Protein AF-A0A438GG18-F1 (afdb_monomer)

Foldseek 3Di:
DVVLVVCLQPQACPVPQLVVSLVVNVVSQVVCVVVVRHDDQLNSLVSSLVRYDPLCVVVSVVCVVCVVPDGSVNNSVVSNVSSVVVVVVVVVVVVVPPPPPPDPDDPPPDDDD

Structure (mmCIF, N/CA/C/O backbone):
data_AF-A0A438GG18-F1
#
_entry.id   AF-A0A438GG18-F1
#
loop_
_atom_site.group_PDB
_atom_site.id
_atom_site.type_symbol
_atom_site.label_atom_id
_atom_site.label_alt_id
_atom_site.label_comp_id
_atom_site.label_asym_id
_atom_site.label_entity_id
_atom_site.label_seq_id
_atom_site.pdbx_PDB_ins_code
_atom_site.Cartn_x
_atom_site.Cartn_y
_atom_site.Cartn_z
_atom_site.occupancy
_atom_site.B_iso_or_equiv
_atom_site.auth_seq_id
_atom_site.auth_comp_id
_atom_site.auth_asym_id
_atom_site.auth_atom_id
_atom_site.pdbx_PDB_model_num
ATOM 1 N N . MET A 1 1 ? -17.942 3.381 10.061 1.00 64.94 1 MET A N 1
ATOM 2 C CA . MET A 1 1 ? -16.739 2.588 10.395 1.00 64.94 1 MET A CA 1
ATOM 3 C C . MET A 1 1 ? -16.477 1.492 9.368 1.00 64.94 1 MET A C 1
ATOM 5 O O . MET A 1 1 ? -15.463 1.574 8.693 1.00 64.94 1 MET A O 1
ATOM 9 N N . MET A 1 2 ? -17.411 0.551 9.143 1.00 85.44 2 MET A N 1
ATOM 10 C CA . MET A 1 2 ? -17.217 -0.573 8.200 1.00 85.44 2 MET A CA 1
ATOM 11 C C . MET A 1 2 ? -16.776 -0.166 6.784 1.00 85.44 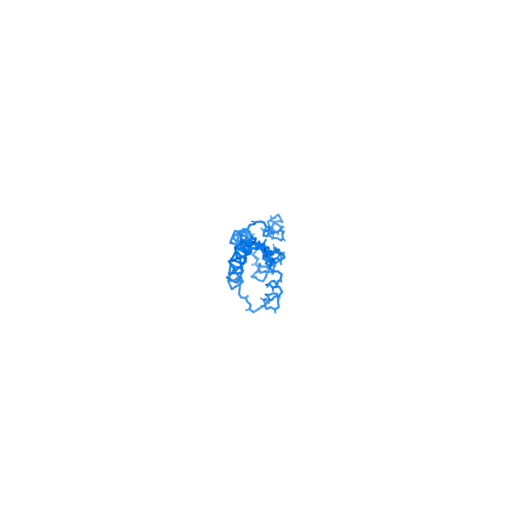2 MET A C 1
ATOM 13 O O . MET A 1 2 ? -15.905 -0.822 6.226 1.00 85.44 2 MET A O 1
ATOM 17 N N . GLN A 1 3 ? -17.311 0.929 6.229 1.00 94.44 3 GLN A N 1
ATOM 18 C CA . GLN A 1 3 ? -16.917 1.389 4.891 1.00 94.44 3 GLN A CA 1
ATOM 19 C C . GLN A 1 3 ? -15.426 1.740 4.806 1.00 94.44 3 GLN A C 1
ATOM 21 O O . GLN A 1 3 ? -14.760 1.330 3.869 1.00 94.44 3 GLN A O 1
ATOM 26 N N . LEU A 1 4 ? -14.879 2.434 5.806 1.00 95.62 4 LEU A N 1
ATOM 27 C CA . LEU A 1 4 ? -13.480 2.860 5.788 1.00 95.62 4 LEU A CA 1
ATOM 28 C C . LEU A 1 4 ? -12.522 1.667 5.926 1.00 95.62 4 LEU A C 1
ATOM 30 O O . LEU A 1 4 ? -11.473 1.622 5.285 1.00 95.62 4 LEU A O 1
ATOM 34 N N . ARG A 1 5 ? -12.906 0.671 6.736 1.00 95.81 5 ARG A N 1
ATOM 35 C CA . ARG A 1 5 ? -12.155 -0.581 6.864 1.00 95.81 5 ARG A CA 1
ATOM 36 C C . ARG A 1 5 ? -12.186 -1.383 5.566 1.00 95.81 5 ARG A C 1
ATOM 38 O O . ARG A 1 5 ? -11.151 -1.911 5.167 1.00 95.81 5 ARG A O 1
ATOM 45 N N . LEU A 1 6 ? -13.345 -1.441 4.911 1.00 96.62 6 LEU A N 1
ATOM 46 C CA . LEU A 1 6 ? -13.493 -2.073 3.606 1.00 96.62 6 LEU A CA 1
ATOM 47 C C . LEU A 1 6 ? -12.621 -1.366 2.565 1.00 96.62 6 LEU A C 1
ATOM 49 O O . LEU A 1 6 ? -11.824 -2.027 1.910 1.00 96.62 6 LEU A O 1
ATOM 53 N N . ASP A 1 7 ? -12.695 -0.035 2.487 1.00 96.88 7 ASP A N 1
ATOM 54 C CA . ASP A 1 7 ? -11.891 0.768 1.565 1.00 96.88 7 ASP A CA 1
ATOM 55 C C . ASP A 1 7 ? -10.397 0.495 1.765 1.00 96.88 7 ASP A C 1
ATOM 57 O O . ASP A 1 7 ? -9.685 0.241 0.792 1.00 96.88 7 ASP A O 1
ATOM 61 N N . PHE A 1 8 ? -9.924 0.464 3.017 1.00 97.50 8 PHE A N 1
ATOM 62 C CA . PHE A 1 8 ? -8.549 0.081 3.341 1.00 97.50 8 PHE A CA 1
ATOM 63 C C . PHE A 1 8 ? -8.205 -1.305 2.782 1.00 97.50 8 PHE A C 1
ATOM 65 O O . PHE A 1 8 ? -7.246 -1.411 2.024 1.00 97.50 8 PHE A O 1
ATOM 72 N N . GLN A 1 9 ? -9.016 -2.328 3.069 1.00 96.75 9 GLN A N 1
ATOM 73 C CA . GLN A 1 9 ? -8.782 -3.725 2.670 1.00 96.75 9 GLN A CA 1
ATOM 74 C C . GLN A 1 9 ? -8.903 -3.983 1.159 1.00 96.75 9 GLN A C 1
ATOM 76 O O . GLN A 1 9 ? -8.286 -4.913 0.633 1.00 96.75 9 GLN A O 1
ATOM 81 N N . THR A 1 10 ? -9.665 -3.170 0.429 1.00 96.88 10 THR A N 1
ATOM 82 C CA . THR A 1 10 ? -9.871 -3.348 -1.017 1.00 96.88 10 THR A CA 1
ATOM 83 C C . THR A 1 10 ? -9.053 -2.392 -1.877 1.00 96.88 10 THR A C 1
ATOM 85 O O . THR A 1 10 ? -9.080 -2.517 -3.101 1.00 96.88 10 THR A O 1
ATOM 88 N N . THR A 1 11 ? -8.326 -1.436 -1.287 1.00 97.75 11 THR A N 1
ATOM 89 C CA . THR A 1 11 ? -7.516 -0.492 -2.070 1.00 97.75 11 THR A CA 1
ATOM 90 C C . THR A 1 11 ? -6.431 -1.242 -2.848 1.00 97.75 11 THR A C 1
ATOM 92 O O . THR A 1 11 ? -5.695 -2.057 -2.297 1.00 97.75 11 THR A O 1
ATOM 95 N N . LYS A 1 12 ? -6.337 -0.945 -4.146 1.00 98.00 12 LYS A N 1
ATOM 96 C CA . LYS A 1 12 ? -5.312 -1.445 -5.071 1.00 98.00 12 LYS A CA 1
ATOM 97 C C . LYS A 1 12 ? -4.520 -0.275 -5.651 1.00 98.00 12 LYS A C 1
ATOM 99 O O . LYS A 1 12 ? -5.080 0.813 -5.800 1.00 98.00 12 LYS A O 1
ATOM 104 N N . LYS A 1 13 ? -3.261 -0.515 -6.040 1.00 97.94 13 LYS A N 1
ATOM 105 C CA . LYS A 1 13 ? -2.445 0.460 -6.785 1.00 97.94 13 LYS A CA 1
ATOM 106 C C . LYS A 1 13 ? -3.103 0.802 -8.122 1.00 97.94 13 LYS A C 1
ATOM 108 O O . LYS A 1 13 ? -3.274 1.972 -8.446 1.00 97.94 13 LYS A O 1
ATOM 113 N N . GLY A 1 14 ? -3.509 -0.217 -8.884 1.00 95.50 14 GLY A N 1
ATOM 114 C CA . GLY A 1 14 ? -4.064 -0.026 -10.226 1.00 95.50 14 GLY A CA 1
ATOM 115 C C . GLY A 1 14 ? -3.103 0.776 -11.108 1.00 95.50 14 GLY A C 1
ATOM 116 O O . GLY A 1 14 ? -1.924 0.446 -11.194 1.00 95.50 14 GLY A O 1
ATOM 117 N N . SER A 1 15 ? -3.604 1.848 -11.719 1.00 95.00 15 SER A N 1
ATOM 118 C CA . SER A 1 15 ? -2.828 2.777 -12.551 1.00 95.00 15 SER A CA 1
ATOM 119 C C . SER A 1 15 ? -2.197 3.945 -11.778 1.00 95.00 15 SER A C 1
ATOM 121 O O . SER A 1 15 ? -1.646 4.848 -12.401 1.00 95.00 15 SER A O 1
ATOM 123 N N . LEU A 1 16 ? -2.319 3.986 -10.447 1.00 97.19 16 LEU A N 1
ATOM 124 C CA . LEU A 1 16 ? -1.720 5.044 -9.631 1.00 97.19 16 LEU A CA 1
ATOM 125 C C . LEU A 1 16 ? -0.193 4.929 -9.630 1.00 97.19 16 LEU A C 1
ATOM 127 O O . LEU A 1 16 ? 0.352 3.822 -9.725 1.00 97.19 16 LEU A O 1
ATOM 131 N N . SER A 1 17 ? 0.493 6.057 -9.432 1.00 97.50 17 SER A N 1
ATOM 132 C CA . SER A 1 17 ? 1.900 6.028 -9.029 1.00 97.50 17 SER A CA 1
ATOM 133 C C . SER A 1 17 ? 2.042 5.350 -7.662 1.00 97.50 17 SER A C 1
ATOM 135 O O . SER A 1 17 ? 1.093 5.293 -6.870 1.00 97.50 17 SER A O 1
ATOM 137 N N . MET A 1 18 ? 3.226 4.822 -7.355 1.00 98.12 18 MET A N 1
ATOM 138 C CA . MET A 1 18 ? 3.498 4.226 -6.050 1.00 98.12 18 MET A CA 1
ATOM 139 C C . MET A 1 18 ? 3.318 5.257 -4.931 1.00 98.12 18 MET A C 1
ATOM 141 O O . MET A 1 18 ? 2.760 4.933 -3.884 1.00 98.12 18 MET A O 1
ATOM 145 N N . MET A 1 19 ? 3.719 6.509 -5.168 1.00 98.00 19 MET A N 1
ATOM 146 C CA . MET A 1 19 ? 3.554 7.593 -4.198 1.00 98.00 19 MET A CA 1
ATOM 147 C C . MET A 1 19 ? 2.076 7.881 -3.901 1.00 98.00 19 MET A C 1
ATOM 149 O O . MET A 1 19 ? 1.690 7.949 -2.733 1.00 98.00 19 MET A O 1
ATOM 153 N N . ASP A 1 20 ? 1.236 7.992 -4.935 1.00 98.44 20 ASP A N 1
ATOM 154 C CA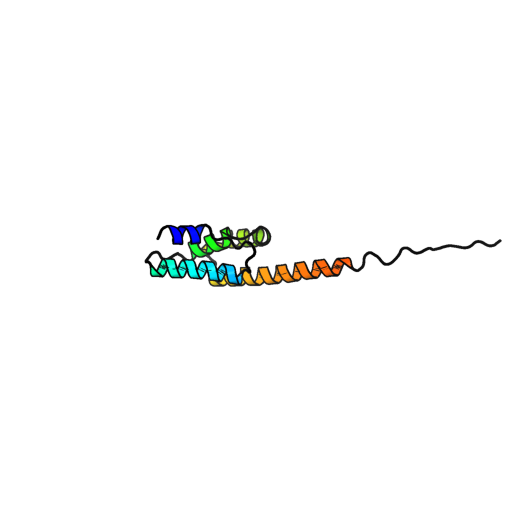 . ASP A 1 20 ? -0.201 8.244 -4.764 1.00 98.44 20 ASP A CA 1
ATOM 155 C C . ASP A 1 20 ? -0.894 7.085 -4.046 1.00 98.44 20 ASP A C 1
ATOM 157 O O . ASP A 1 20 ? -1.769 7.290 -3.202 1.00 98.44 20 ASP A O 1
ATOM 161 N N . TYR A 1 21 ? -0.487 5.852 -4.352 1.00 98.56 21 TYR A N 1
ATOM 162 C CA . TYR A 1 21 ? -1.015 4.664 -3.697 1.00 98.56 21 TYR A CA 1
ATOM 163 C C . TYR A 1 21 ? -0.649 4.612 -2.204 1.00 98.56 21 TYR A C 1
ATOM 165 O O . TYR A 1 21 ? -1.534 4.402 -1.369 1.00 98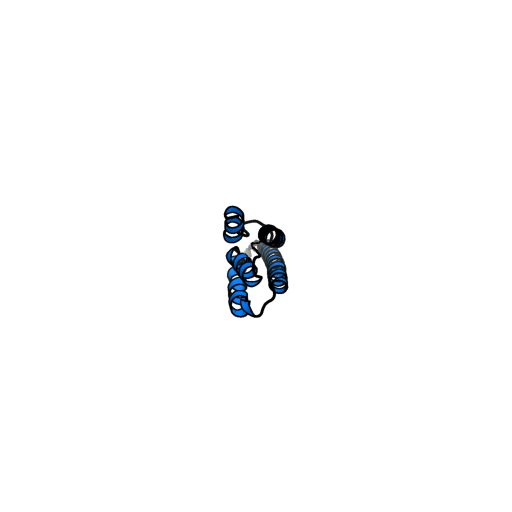.56 21 TYR A O 1
ATOM 173 N N . ILE A 1 22 ? 0.616 4.876 -1.852 1.00 98.38 22 ILE A N 1
ATOM 174 C CA . ILE A 1 22 ? 1.069 4.971 -0.455 1.00 98.38 22 ILE A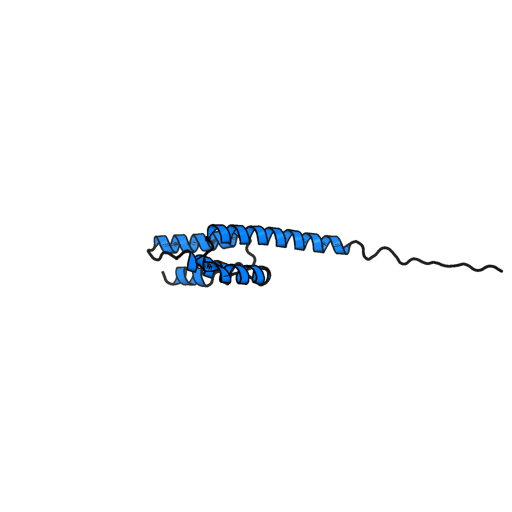 CA 1
ATOM 175 C C . ILE A 1 22 ? 0.309 6.078 0.285 1.00 98.38 22 ILE A C 1
ATOM 177 O O . ILE A 1 22 ? -0.171 5.859 1.399 1.00 98.38 22 ILE A O 1
ATOM 181 N N . LEU A 1 23 ? 0.162 7.258 -0.327 1.00 98.31 23 LEU A N 1
ATOM 182 C CA . LEU A 1 23 ? -0.551 8.377 0.285 1.00 98.31 23 LEU A CA 1
ATOM 183 C C . LEU A 1 23 ? -2.022 8.031 0.539 1.00 98.31 23 LEU A C 1
ATOM 185 O O . LEU A 1 23 ? -2.528 8.279 1.632 1.00 98.31 23 LEU A O 1
ATOM 189 N N . LYS A 1 24 ? -2.690 7.397 -0.432 1.00 98.25 24 LYS A N 1
ATOM 190 C CA . LYS A 1 24 ? -4.080 6.948 -0.295 1.00 98.25 24 LYS A CA 1
ATOM 191 C C . LYS A 1 24 ? -4.255 5.974 0.870 1.00 98.25 24 LYS A C 1
ATOM 193 O O . LYS A 1 24 ? -5.171 6.150 1.672 1.00 98.25 24 LYS A O 1
ATOM 198 N N . LEU A 1 25 ? -3.380 4.973 0.993 1.00 97.94 25 LEU A N 1
ATOM 199 C CA . LEU A 1 25 ? -3.414 4.045 2.127 1.00 97.94 25 LEU A CA 1
ATOM 200 C C . LEU A 1 25 ? -3.159 4.759 3.452 1.00 97.94 25 LEU A C 1
ATOM 202 O O . LEU A 1 25 ? -3.897 4.530 4.410 1.00 97.94 25 LEU A O 1
ATOM 206 N N . LYS A 1 26 ? -2.186 5.676 3.497 1.00 97.75 26 LYS A N 1
ATOM 207 C CA . LYS A 1 26 ? -1.916 6.476 4.693 1.00 97.75 26 LYS A CA 1
ATOM 208 C C . LYS A 1 26 ? -3.151 7.267 5.127 1.00 97.75 26 LYS A C 1
ATOM 210 O O . LYS A 1 26 ? -3.494 7.233 6.302 1.00 97.75 26 LYS A O 1
ATOM 215 N N . THR A 1 27 ? -3.847 7.927 4.203 1.00 98.25 27 THR A N 1
ATOM 216 C CA . THR A 1 27 ? -5.081 8.662 4.516 1.00 98.25 27 THR A CA 1
ATOM 217 C C . THR A 1 27 ? -6.154 7.749 5.109 1.00 98.25 27 THR A C 1
ATOM 219 O O . THR A 1 27 ? -6.809 8.128 6.076 1.00 98.25 27 THR A O 1
ATOM 222 N N . LEU A 1 28 ? -6.322 6.532 4.582 1.00 98.19 28 LEU A N 1
ATOM 223 C CA . LEU A 1 28 ? -7.269 5.558 5.136 1.00 98.19 28 LEU A CA 1
ATOM 224 C C . LEU A 1 28 ? -6.866 5.114 6.551 1.00 98.19 28 LEU A C 1
ATOM 226 O O . LEU A 1 28 ? -7.720 5.064 7.433 1.00 98.19 28 LEU A O 1
ATOM 230 N N . VAL A 1 29 ? -5.576 4.853 6.785 1.00 98.00 29 VAL A N 1
ATOM 231 C CA . VAL A 1 29 ? -5.028 4.498 8.106 1.00 98.00 29 VAL A CA 1
ATOM 232 C C . VAL A 1 29 ? -5.201 5.635 9.116 1.00 98.00 29 VAL A C 1
ATOM 234 O O . VAL A 1 29 ? -5.653 5.389 10.233 1.00 98.00 29 VAL A O 1
ATOM 237 N N . ASP A 1 30 ? -4.892 6.874 8.730 1.00 98.06 30 ASP A N 1
ATOM 238 C CA . ASP A 1 30 ? -5.046 8.053 9.586 1.00 98.06 30 ASP A CA 1
ATOM 239 C C . ASP A 1 30 ? -6.526 8.275 9.950 1.00 98.06 30 ASP A C 1
ATOM 241 O O . ASP A 1 30 ? -6.856 8.519 11.111 1.00 98.06 30 ASP A O 1
ATOM 245 N N . ASN A 1 31 ? -7.435 8.121 8.979 1.00 97.69 31 ASN A N 1
ATOM 246 C CA . ASN A 1 31 ? -8.875 8.232 9.209 1.00 97.69 31 ASN A CA 1
ATOM 247 C C . ASN A 1 31 ? -9.396 7.122 10.136 1.00 97.69 31 ASN A C 1
ATOM 249 O O . ASN A 1 31 ? -10.238 7.394 10.988 1.00 97.69 31 ASN A O 1
ATOM 253 N N . LEU A 1 32 ? -8.895 5.887 9.991 1.00 97.75 32 LEU A N 1
ATOM 254 C CA . LEU A 1 32 ? -9.231 4.755 10.861 1.00 97.75 32 LEU A CA 1
ATOM 255 C C . LEU A 1 32 ? -8.742 5.009 12.296 1.00 97.75 32 LEU A C 1
ATOM 257 O O . LEU A 1 32 ? -9.486 4.812 13.256 1.00 97.75 32 LEU A O 1
ATOM 261 N N . ALA A 1 33 ? -7.529 5.539 12.456 1.00 97.75 33 ALA A N 1
ATOM 262 C CA . ALA A 1 33 ? -7.009 5.933 13.761 1.00 97.75 33 ALA A CA 1
ATOM 263 C C . ALA A 1 33 ? -7.843 7.057 14.405 1.00 97.75 33 ALA A C 1
ATOM 265 O O . ALA A 1 33 ? -8.142 6.987 15.597 1.00 97.75 33 ALA A O 1
ATOM 266 N N . ALA A 1 34 ? -8.277 8.052 13.624 1.00 97.25 34 ALA A N 1
ATOM 267 C CA . ALA A 1 34 ? -9.084 9.176 14.108 1.00 97.25 34 ALA A CA 1
ATOM 268 C C . ALA A 1 34 ? -10.455 8.756 14.673 1.00 97.25 34 ALA A C 1
ATOM 270 O O . ALA A 1 34 ? -11.005 9.447 15.529 1.00 97.25 34 ALA A O 1
ATOM 271 N N . ILE A 1 35 ? -10.994 7.618 14.227 1.00 95.94 35 ILE A N 1
ATOM 272 C CA . ILE A 1 35 ? -12.257 7.051 14.721 1.00 95.94 35 ILE A CA 1
ATOM 273 C C . ILE A 1 35 ? -12.071 5.970 15.799 1.00 95.94 35 ILE A C 1
ATOM 275 O O . ILE A 1 35 ? -13.043 5.323 16.184 1.00 95.94 35 ILE A O 1
ATOM 279 N N . GLY A 1 36 ? -10.842 5.769 16.288 1.00 96.31 36 GLY A N 1
ATOM 280 C CA . GLY A 1 36 ? -10.533 4.795 17.338 1.00 96.31 36 GLY A CA 1
ATOM 281 C C . GLY A 1 36 ? -10.262 3.368 16.848 1.00 96.31 36 GLY A C 1
ATOM 282 O O . GLY A 1 36 ? -10.215 2.455 17.666 1.00 96.31 36 GLY A O 1
ATOM 283 N N . GLU A 1 37 ? -10.045 3.163 15.547 1.00 96.31 37 GLU A N 1
ATOM 284 C CA . GLU A 1 37 ? -9.708 1.864 14.945 1.00 96.31 37 GLU A CA 1
ATOM 285 C C . GLU A 1 37 ? -8.297 1.875 14.317 1.00 96.31 37 GLU A C 1
ATOM 287 O O . GLU A 1 37 ? -8.157 1.702 13.106 1.00 96.31 37 GLU A O 1
ATOM 292 N N . PRO A 1 38 ? -7.214 2.096 15.086 1.00 96.50 38 PRO A N 1
ATOM 293 C CA . PRO A 1 38 ? -5.870 2.194 14.520 1.00 96.50 38 PRO A CA 1
ATOM 294 C C . PRO A 1 38 ? -5.447 0.907 13.793 1.00 96.50 38 PRO A C 1
ATOM 296 O O . PRO A 1 38 ? -5.769 -0.209 14.203 1.00 96.50 38 PRO A O 1
ATOM 299 N N . VAL A 1 39 ? -4.679 1.071 12.716 1.00 97.12 39 VAL A N 1
ATOM 300 C CA . VAL A 1 39 ? -4.117 -0.034 11.927 1.00 97.12 39 VAL A CA 1
ATOM 301 C C . VAL A 1 39 ? -2.678 -0.286 12.362 1.00 97.12 39 VAL A C 1
ATOM 303 O O . VAL A 1 39 ? -1.902 0.655 12.528 1.00 97.12 39 VAL A O 1
ATOM 306 N N . THR A 1 40 ? -2.308 -1.553 12.544 1.00 95.94 40 THR A N 1
ATOM 307 C CA . THR A 1 40 ? -0.927 -1.906 12.889 1.00 95.94 40 THR A CA 1
ATOM 308 C C . THR A 1 40 ? 0.002 -1.701 11.691 1.00 95.94 40 THR A C 1
ATOM 310 O O . THR A 1 40 ? -0.415 -1.817 10.539 1.00 95.94 40 THR A O 1
ATOM 313 N N . ASN A 1 41 ? 1.290 -1.444 11.938 1.00 94.88 41 ASN A N 1
ATOM 314 C CA . ASN A 1 41 ? 2.269 -1.346 10.849 1.00 94.88 41 ASN A CA 1
ATOM 315 C C . ASN A 1 41 ? 2.309 -2.625 10.003 1.00 94.88 41 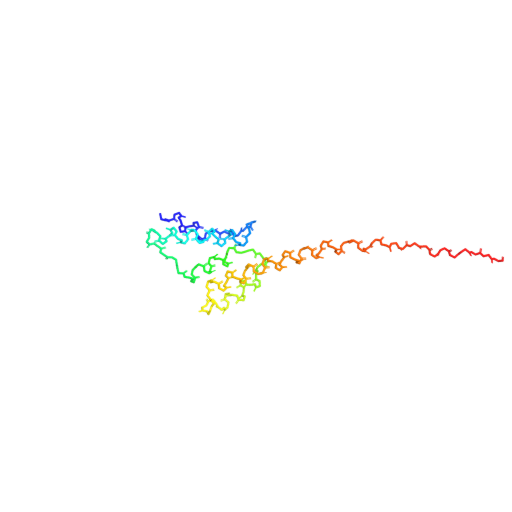ASN A C 1
ATOM 317 O O . ASN A 1 41 ? 2.433 -2.535 8.786 1.00 94.88 41 ASN A O 1
ATOM 321 N N . ARG A 1 42 ? 2.150 -3.795 10.632 1.00 94.12 42 ARG A N 1
ATOM 322 C CA . ARG A 1 42 ? 2.077 -5.083 9.938 1.00 94.12 42 ARG A CA 1
ATOM 323 C C . ARG A 1 42 ? 0.890 -5.134 8.979 1.00 94.12 42 ARG A C 1
ATOM 325 O O . ARG A 1 42 ? 1.085 -5.409 7.802 1.00 94.12 42 ARG A O 1
ATOM 332 N N . ASP A 1 43 ? -0.314 -4.815 9.451 1.00 95.25 43 ASP A N 1
ATOM 333 C CA . ASP A 1 43 ? -1.516 -4.818 8.606 1.00 95.25 43 ASP A CA 1
ATOM 334 C C . ASP A 1 43 ? -1.414 -3.791 7.474 1.00 95.25 43 ASP A C 1
ATOM 336 O O . ASP A 1 43 ? -1.863 -4.046 6.358 1.00 95.25 43 ASP A O 1
ATOM 340 N N . HIS A 1 44 ? -0.794 -2.638 7.739 1.00 96.62 44 HIS A N 1
ATOM 341 C CA . HIS A 1 44 ? -0.525 -1.633 6.716 1.00 96.62 44 HIS A CA 1
ATOM 342 C C . HIS A 1 44 ? 0.437 -2.165 5.646 1.00 96.62 44 HIS A C 1
ATOM 344 O O . HIS A 1 44 ? 0.137 -2.049 4.460 1.00 96.62 44 HIS A O 1
ATOM 350 N N . ILE A 1 45 ? 1.547 -2.799 6.038 1.00 96.25 45 ILE A N 1
ATOM 351 C CA . ILE A 1 45 ? 2.493 -3.420 5.098 1.00 96.25 45 ILE A CA 1
ATOM 352 C C . ILE A 1 45 ? 1.795 -4.510 4.279 1.00 96.25 45 ILE A C 1
ATOM 354 O O . ILE A 1 45 ? 1.887 -4.503 3.053 1.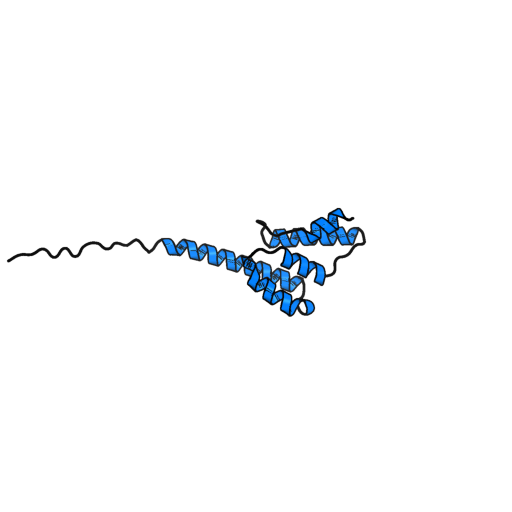00 96.25 45 ILE A O 1
ATOM 358 N N . LEU A 1 46 ? 1.056 -5.410 4.930 1.00 95.50 46 LEU A N 1
ATOM 359 C CA . LEU A 1 46 ? 0.329 -6.487 4.257 1.00 95.50 46 LEU A CA 1
ATOM 360 C C . LEU A 1 46 ? -0.670 -5.942 3.235 1.00 95.50 46 LEU A C 1
ATOM 362 O O . LEU A 1 46 ? -0.713 -6.418 2.099 1.00 95.50 46 LEU A O 1
ATOM 366 N N . GLN A 1 47 ? -1.432 -4.911 3.606 1.00 97.31 47 GLN A N 1
ATOM 367 C CA . GLN A 1 47 ? -2.385 -4.290 2.695 1.00 97.31 47 GLN A CA 1
ATOM 368 C C . GLN A 1 47 ? -1.691 -3.580 1.531 1.00 97.31 47 GLN A C 1
ATOM 370 O O . GLN A 1 47 ? -2.125 -3.703 0.384 1.00 97.31 47 GLN A O 1
ATOM 375 N N . LEU A 1 48 ? -0.594 -2.873 1.810 1.00 97.69 48 LEU A N 1
ATOM 376 C CA . LEU A 1 48 ? 0.216 -2.207 0.800 1.00 97.69 48 LEU A CA 1
ATOM 377 C C . LEU A 1 48 ? 0.699 -3.210 -0.251 1.00 97.69 48 LEU A C 1
ATOM 379 O O . LEU A 1 48 ? 0.419 -3.013 -1.435 1.00 97.69 48 LEU A O 1
ATOM 383 N N . LEU A 1 49 ? 1.340 -4.301 0.182 1.00 96.94 49 LEU A N 1
ATOM 384 C CA . LEU A 1 49 ? 1.862 -5.354 -0.694 1.00 96.94 49 LEU A CA 1
ATOM 385 C C . LEU A 1 49 ? 0.744 -6.104 -1.435 1.00 96.94 49 LEU A C 1
ATOM 387 O O . LEU A 1 49 ? 0.860 -6.350 -2.635 1.00 96.94 49 LEU A O 1
ATOM 391 N N . GLY A 1 50 ? -0.367 -6.409 -0.760 1.00 96.75 50 GLY A N 1
ATOM 392 C CA . GLY A 1 50 ? -1.511 -7.121 -1.341 1.00 96.75 50 GLY A CA 1
ATOM 393 C C . GLY A 1 50 ? -2.287 -6.330 -2.401 1.00 96.75 50 GLY A C 1
ATOM 394 O O . GLY A 1 50 ? -3.110 -6.897 -3.131 1.00 96.75 50 GLY A O 1
ATOM 395 N N . GLY A 1 51 ? -2.061 -5.018 -2.503 1.00 97.06 51 GLY A N 1
ATOM 396 C CA . GLY A 1 51 ? -2.648 -4.176 -3.543 1.00 97.06 51 GLY A CA 1
ATOM 397 C C . GLY A 1 51 ? -1.757 -3.915 -4.758 1.00 97.06 51 GLY A C 1
ATOM 398 O O . GLY A 1 51 ? -2.176 -3.159 -5.640 1.00 97.06 51 GLY A O 1
ATOM 399 N N . LEU A 1 52 ? -0.566 -4.519 -4.823 1.00 97.62 52 LEU A N 1
ATOM 400 C CA . LEU A 1 52 ? 0.366 -4.366 -5.942 1.00 97.62 52 LEU A CA 1
ATOM 401 C C . LEU A 1 52 ? 0.043 -5.305 -7.117 1.00 97.62 52 LEU A C 1
ATOM 403 O O . LEU A 1 52 ? -0.576 -6.353 -6.952 1.00 97.62 52 LEU A O 1
ATOM 407 N N . GLY A 1 53 ? 0.449 -4.890 -8.322 1.00 95.62 53 GLY A N 1
ATOM 408 C CA . GLY A 1 53 ? 0.316 -5.666 -9.559 1.00 95.62 53 GLY A CA 1
ATOM 409 C C . GLY A 1 53 ? 1.523 -6.567 -9.847 1.00 95.62 53 GLY A C 1
ATOM 410 O O . GLY A 1 53 ? 2.492 -6.591 -9.089 1.00 95.62 53 GLY A O 1
ATOM 411 N N . ALA A 1 54 ? 1.477 -7.272 -10.983 1.00 95.06 54 ALA A N 1
ATOM 412 C CA . ALA A 1 54 ? 2.448 -8.312 -11.339 1.00 95.06 54 ALA A CA 1
ATOM 413 C C . ALA A 1 54 ? 3.911 -7.830 -11.401 1.00 95.06 54 ALA A C 1
ATOM 415 O O . ALA A 1 54 ? 4.811 -8.581 -11.023 1.00 95.06 54 ALA A O 1
ATOM 416 N N . ASP A 1 55 ? 4.145 -6.570 -11.779 1.00 94.44 55 ASP A N 1
ATOM 417 C CA . ASP A 1 55 ? 5.486 -5.963 -11.871 1.00 94.44 55 ASP A CA 1
ATOM 418 C C . ASP A 1 55 ? 6.221 -5.880 -10.520 1.00 94.44 55 ASP A C 1
ATOM 420 O O . ASP A 1 55 ? 7.428 -5.633 -10.459 1.00 94.44 55 ASP A O 1
ATOM 424 N N . TYR A 1 56 ? 5.497 -6.106 -9.420 1.00 96.69 56 TYR A N 1
ATOM 425 C CA . TYR A 1 56 ? 6.014 -6.080 -8.056 1.00 96.69 56 TYR A CA 1
ATOM 426 C C . TYR A 1 56 ? 6.077 -7.471 -7.410 1.00 96.69 56 TYR A C 1
ATOM 428 O O . TYR A 1 56 ? 6.504 -7.568 -6.263 1.00 96.69 56 TYR A O 1
ATOM 436 N N . ASN A 1 57 ? 5.699 -8.554 -8.103 1.00 95.31 57 ASN A N 1
ATOM 437 C CA . ASN A 1 57 ? 5.603 -9.900 -7.514 1.00 95.31 57 ASN A CA 1
ATOM 438 C C . ASN A 1 57 ? 6.899 -10.359 -6.821 1.00 95.31 57 ASN A C 1
ATOM 440 O O . ASN A 1 57 ? 6.850 -10.943 -5.739 1.00 95.31 57 ASN A O 1
ATOM 444 N N . SER A 1 58 ? 8.063 -10.074 -7.414 1.00 93.56 58 SER A N 1
ATOM 445 C CA . SER A 1 58 ? 9.367 -10.415 -6.827 1.00 93.56 58 SER A CA 1
ATOM 446 C C . SER A 1 58 ? 9.653 -9.633 -5.540 1.00 93.56 58 SER A C 1
ATOM 448 O O . SER A 1 58 ? 10.179 -10.192 -4.577 1.00 93.56 58 SER A O 1
ATOM 450 N N . MET A 1 59 ? 9.265 -8.356 -5.497 1.00 94.44 59 MET A N 1
ATOM 451 C CA . MET A 1 59 ? 9.378 -7.508 -4.310 1.00 94.44 59 MET A CA 1
ATOM 452 C C . MET A 1 59 ? 8.408 -7.936 -3.220 1.00 94.44 59 MET A C 1
ATOM 454 O O . MET A 1 59 ? 8.822 -8.047 -2.070 1.00 94.44 59 MET A O 1
ATOM 458 N N . VAL A 1 60 ? 7.158 -8.245 -3.575 1.00 95.88 60 VAL A N 1
ATOM 459 C CA . VAL A 1 60 ? 6.166 -8.784 -2.637 1.00 95.88 60 VAL A CA 1
ATOM 460 C C . VAL A 1 60 ? 6.697 -10.064 -1.995 1.00 95.88 60 VAL A C 1
ATOM 462 O O . VAL A 1 60 ? 6.762 -10.132 -0.775 1.00 95.88 60 VAL A O 1
ATOM 465 N N . ALA A 1 61 ? 7.177 -11.030 -2.786 1.00 94.69 61 ALA A N 1
ATOM 466 C CA . ALA A 1 61 ? 7.736 -12.272 -2.253 1.00 94.69 61 ALA A CA 1
ATOM 467 C C . ALA A 1 61 ? 8.903 -12.017 -1.280 1.00 94.69 61 ALA A C 1
ATOM 469 O O . ALA A 1 61 ? 8.906 -12.540 -0.168 1.00 94.69 61 ALA A O 1
ATOM 470 N N . SER A 1 62 ? 9.864 -11.173 -1.667 1.00 94.31 62 SER A N 1
ATOM 471 C CA . SER A 1 62 ? 11.019 -10.830 -0.827 1.00 94.31 62 SER A CA 1
ATOM 472 C C . SER A 1 62 ? 10.611 -10.146 0.484 1.00 94.31 62 SER A C 1
ATOM 474 O O . SER A 1 62 ? 11.069 -10.528 1.561 1.00 94.31 62 SER A O 1
ATOM 476 N N . LEU A 1 63 ? 9.705 -9.168 0.419 1.00 93.62 63 LEU A N 1
ATOM 477 C CA . LEU A 1 63 ? 9.276 -8.394 1.583 1.00 93.62 63 LEU A CA 1
ATOM 478 C C . LEU A 1 63 ? 8.381 -9.203 2.525 1.00 93.62 63 LEU A C 1
ATOM 480 O O . LEU A 1 63 ? 8.540 -9.081 3.735 1.00 93.62 63 LEU A O 1
ATOM 484 N N . THR A 1 64 ? 7.514 -10.076 2.005 1.00 90.81 64 THR A N 1
ATOM 485 C CA . THR A 1 64 ? 6.688 -10.968 2.833 1.00 90.81 64 THR A CA 1
ATOM 486 C C . THR A 1 64 ? 7.540 -11.966 3.621 1.00 90.81 64 THR A C 1
ATOM 488 O O . THR A 1 64 ? 7.232 -12.241 4.775 1.00 90.81 64 THR A O 1
ATOM 491 N N . THR A 1 65 ? 8.663 -12.462 3.077 1.00 90.50 65 THR A N 1
ATOM 492 C CA . THR A 1 65 ? 9.562 -13.351 3.853 1.00 90.50 65 THR A CA 1
ATOM 493 C C . THR A 1 65 ? 10.251 -12.671 5.037 1.00 90.50 65 THR A C 1
ATOM 495 O O . THR A 1 65 ? 10.763 -13.354 5.918 1.00 90.50 65 THR A O 1
ATOM 498 N N . ARG A 1 66 ? 10.279 -11.335 5.058 1.00 88.00 66 ARG A N 1
ATOM 499 C CA . ARG A 1 66 ? 10.991 -10.519 6.050 1.00 88.00 66 ARG A CA 1
ATOM 500 C C . ARG A 1 66 ? 10.061 -9.527 6.747 1.00 88.00 66 ARG A C 1
ATOM 502 O O . ARG A 1 66 ? 10.530 -8.542 7.308 1.00 88.00 66 ARG A O 1
ATOM 509 N N . GLU A 1 67 ? 8.748 -9.742 6.683 1.00 76.50 67 GLU A N 1
ATOM 510 C CA . GLU A 1 67 ? 7.756 -8.737 7.087 1.00 76.50 67 GLU A CA 1
ATOM 511 C C . GLU A 1 67 ? 7.879 -8.314 8.556 1.00 76.50 67 GLU A C 1
ATOM 513 O O . GLU A 1 67 ? 7.680 -7.144 8.872 1.00 76.50 67 GLU A O 1
ATOM 518 N N . ASP A 1 68 ? 8.283 -9.236 9.434 1.00 79.06 68 ASP A N 1
ATOM 519 C CA . ASP A 1 68 ? 8.473 -8.969 10.863 1.00 79.06 68 ASP A CA 1
ATOM 520 C C . ASP A 1 68 ? 9.787 -8.207 11.164 1.00 79.06 68 ASP A C 1
ATOM 522 O O . ASP A 1 68 ? 9.956 -7.667 12.257 1.00 79.06 68 ASP A O 1
ATOM 526 N N . GLU A 1 69 ? 10.714 -8.121 10.202 1.00 86.19 69 GLU A N 1
ATOM 527 C CA . GLU A 1 69 ? 12.024 -7.464 10.350 1.00 86.19 69 GLU A CA 1
ATOM 528 C C . GLU A 1 69 ? 12.091 -6.077 9.691 1.00 86.19 69 GLU A C 1
ATOM 530 O O . GLU A 1 69 ? 12.984 -5.279 9.990 1.00 86.19 69 GLU A O 1
ATOM 535 N N . VAL A 1 70 ? 11.184 -5.784 8.753 1.00 90.31 70 VAL A N 1
ATOM 536 C CA . VAL A 1 70 ? 11.266 -4.597 7.894 1.00 90.31 70 VAL A CA 1
ATOM 537 C C . VAL A 1 70 ? 10.296 -3.515 8.363 1.00 90.31 70 VAL A C 1
ATOM 539 O O . VAL A 1 70 ? 9.107 -3.741 8.568 1.00 90.31 70 VAL A O 1
ATOM 542 N N . SER A 1 71 ? 10.798 -2.285 8.492 1.00 95.00 71 SER A N 1
ATOM 543 C CA . SER A 1 71 ? 9.963 -1.139 8.858 1.00 95.00 71 SER A CA 1
ATOM 544 C C . SER A 1 71 ? 9.067 -0.685 7.699 1.00 95.00 71 SER A C 1
ATOM 546 O O . SER A 1 71 ? 9.473 -0.726 6.536 1.00 95.00 71 SER A O 1
ATOM 548 N N . LEU A 1 72 ? 7.886 -0.141 8.013 1.00 95.06 72 LEU A N 1
ATOM 549 C CA . LEU A 1 72 ? 6.977 0.451 7.020 1.00 95.06 72 LEU A CA 1
ATOM 550 C C . LEU A 1 72 ? 7.684 1.508 6.148 1.00 95.06 72 LEU A C 1
ATOM 552 O O . LEU A 1 72 ? 7.499 1.546 4.934 1.00 95.06 72 LEU A O 1
ATOM 556 N N . HIS A 1 73 ? 8.547 2.328 6.755 1.00 96.12 73 HIS A N 1
ATOM 557 C CA . HIS A 1 73 ? 9.343 3.319 6.031 1.00 96.12 73 HIS A CA 1
ATOM 558 C C . HIS A 1 73 ? 10.293 2.668 5.014 1.00 96.12 73 HIS A C 1
ATOM 560 O O . HIS A 1 73 ? 10.366 3.107 3.870 1.00 96.12 73 HIS A O 1
ATOM 566 N N . SER A 1 74 ? 10.983 1.593 5.404 1.00 96.00 74 SER A N 1
ATOM 567 C CA . SER A 1 74 ? 11.855 0.836 4.501 1.00 96.00 74 SER A CA 1
ATOM 568 C C . SER A 1 74 ? 11.071 0.229 3.337 1.00 96.00 74 SER A C 1
ATOM 570 O O . SER A 1 74 ? 11.533 0.311 2.201 1.00 96.00 74 SER A O 1
ATOM 572 N N . VAL A 1 75 ? 9.874 -0.316 3.594 1.00 96.75 75 VAL A N 1
ATOM 573 C CA . VAL A 1 75 ? 8.984 -0.831 2.539 1.00 96.75 75 VAL A CA 1
ATOM 574 C C . VAL A 1 75 ? 8.623 0.274 1.544 1.00 96.75 75 VAL A C 1
ATOM 576 O O . VAL A 1 75 ? 8.766 0.068 0.341 1.00 96.75 75 VAL A O 1
ATOM 579 N N . HIS A 1 76 ? 8.226 1.462 2.017 1.00 97.38 76 HIS A N 1
ATOM 580 C CA . HIS A 1 76 ? 7.917 2.596 1.137 1.00 97.38 76 HIS A CA 1
ATOM 581 C C . HIS A 1 76 ? 9.105 2.958 0.239 1.00 97.38 76 HIS A C 1
ATOM 583 O O . HIS A 1 76 ? 8.943 3.082 -0.974 1.00 97.38 76 HIS A O 1
ATOM 589 N N . THR A 1 77 ? 10.302 3.080 0.818 1.00 97.31 77 THR A N 1
ATOM 590 C CA . THR A 1 77 ? 11.521 3.421 0.073 1.00 97.31 77 THR A CA 1
ATOM 591 C C . THR A 1 77 ? 11.852 2.370 -0.985 1.00 97.31 77 THR A C 1
ATOM 593 O O . THR A 1 77 ? 12.121 2.725 -2.128 1.00 97.31 77 THR A O 1
ATOM 596 N N . ILE A 1 78 ? 11.789 1.079 -0.641 1.00 96.62 78 ILE A N 1
ATOM 597 C CA . ILE A 1 78 ? 12.056 -0.020 -1.584 1.00 96.62 78 ILE A CA 1
ATOM 598 C C . ILE A 1 78 ? 11.081 0.029 -2.765 1.00 96.62 78 ILE A C 1
ATOM 600 O O . ILE A 1 78 ? 11.500 -0.066 -3.918 1.00 96.62 78 ILE A O 1
ATOM 604 N N . LEU A 1 79 ? 9.790 0.214 -2.491 1.00 97.44 79 LEU A N 1
ATOM 605 C CA . LEU A 1 79 ? 8.752 0.239 -3.518 1.00 97.44 79 LEU A CA 1
ATOM 606 C C . LEU A 1 79 ? 8.854 1.457 -4.447 1.00 97.44 79 LEU A C 1
ATOM 608 O O . LEU A 1 79 ? 8.647 1.316 -5.654 1.00 97.44 79 LEU A O 1
ATOM 612 N N . LEU A 1 80 ? 9.193 2.633 -3.908 1.00 97.69 80 LEU A N 1
ATOM 613 C CA . LEU A 1 80 ? 9.424 3.848 -4.696 1.00 97.69 80 LEU A CA 1
ATOM 614 C C . LEU A 1 80 ? 10.647 3.701 -5.609 1.00 97.69 80 LEU A C 1
ATOM 616 O O . LEU A 1 80 ? 10.565 4.007 -6.797 1.00 97.69 80 LEU A O 1
ATOM 620 N N . THR A 1 81 ? 11.757 3.176 -5.082 1.00 96.69 81 THR A N 1
ATOM 621 C CA . THR A 1 81 ? 12.959 2.904 -5.882 1.00 96.69 81 THR A CA 1
ATOM 622 C C . THR A 1 81 ? 12.673 1.882 -6.982 1.00 96.69 81 THR A C 1
ATOM 624 O O . THR A 1 81 ? 13.106 2.063 -8.116 1.00 96.69 81 THR A O 1
ATOM 627 N N . HIS A 1 82 ? 11.898 0.832 -6.688 1.00 96.12 82 HIS A N 1
ATOM 628 C CA . HIS A 1 82 ? 11.520 -0.163 -7.695 1.00 96.12 82 HIS A CA 1
ATOM 629 C C . HIS A 1 82 ? 10.689 0.445 -8.832 1.00 96.12 82 HIS A C 1
ATOM 631 O O . HIS A 1 82 ? 10.947 0.146 -9.993 1.00 96.12 82 HIS A O 1
ATOM 637 N N . GLU A 1 83 ? 9.741 1.343 -8.534 1.00 96.31 83 GLU A N 1
ATOM 638 C CA . GLU A 1 83 ? 8.975 2.049 -9.575 1.00 96.31 83 GLU A CA 1
ATOM 639 C C . GLU A 1 83 ? 9.877 2.903 -10.484 1.00 96.31 83 GLU A C 1
ATOM 641 O O . GLU A 1 83 ? 9.689 2.911 -11.700 1.00 96.31 83 GLU A O 1
ATOM 646 N N . GLN A 1 84 ? 10.902 3.554 -9.924 1.00 94.25 84 GLN A N 1
ATOM 647 C CA . GLN A 1 84 ? 11.907 4.278 -10.714 1.00 94.25 84 GLN A CA 1
ATOM 648 C C . GLN A 1 84 ? 12.744 3.337 -11.592 1.00 94.25 84 GLN A C 1
ATOM 650 O O . GLN A 1 84 ? 13.041 3.657 -12.739 1.00 94.25 84 GLN A O 1
ATOM 655 N N . CYS A 1 85 ? 13.123 2.159 -11.091 1.00 93.00 85 CYS A N 1
ATOM 656 C CA . CYS A 1 85 ? 13.838 1.173 -11.901 1.00 93.00 85 CYS A CA 1
ATOM 657 C C . CYS A 1 85 ? 12.976 0.644 -13.056 1.00 93.00 85 CYS A C 1
ATOM 659 O O . CYS A 1 85 ? 13.476 0.511 -14.173 1.00 93.00 85 CYS A O 1
ATOM 661 N N . LEU A 1 86 ? 11.691 0.373 -12.807 1.00 91.56 86 LEU A N 1
ATOM 662 C CA . LEU A 1 86 ? 10.749 -0.070 -13.838 1.00 91.56 86 LEU A CA 1
ATOM 663 C C . LEU A 1 86 ? 10.567 0.984 -14.936 1.00 91.56 86 LEU A C 1
ATOM 665 O O . LEU A 1 86 ? 10.565 0.634 -16.116 1.00 91.56 86 LEU A O 1
ATOM 669 N N . SER A 1 87 ? 10.460 2.267 -14.575 1.00 90.19 87 SER A N 1
ATOM 670 C CA . SER A 1 87 ? 10.312 3.334 -15.571 1.00 90.19 87 SER A CA 1
ATOM 671 C C . SER A 1 87 ? 11.539 3.442 -16.480 1.00 90.19 87 SER A C 1
ATOM 673 O O . SER A 1 87 ? 11.385 3.514 -17.697 1.00 90.19 87 SER A O 1
ATOM 675 N N . LEU A 1 88 ? 12.749 3.348 -15.917 1.00 88.38 88 LEU A N 1
ATOM 676 C CA . LEU A 1 88 ? 13.997 3.351 -16.687 1.00 88.38 88 LEU A CA 1
ATOM 677 C C . LEU A 1 88 ? 14.124 2.133 -17.614 1.00 88.38 88 LEU A C 1
ATOM 679 O O . LEU A 1 88 ? 14.587 2.272 -18.745 1.00 88.38 88 LEU A O 1
ATOM 683 N N . GLN A 1 89 ? 13.706 0.946 -17.162 1.00 82.50 89 GLN A N 1
ATOM 684 C CA . GLN A 1 89 ? 13.700 -0.261 -17.997 1.00 82.50 89 GLN A CA 1
ATOM 685 C C . GLN A 1 89 ? 12.734 -0.136 -19.175 1.00 82.50 89 GLN A C 1
ATOM 687 O O . GLN A 1 89 ? 13.077 -0.526 -20.290 1.00 82.50 89 GLN A O 1
ATOM 692 N N . ASN A 1 90 ? 11.552 0.439 -18.943 1.00 76.00 90 ASN A N 1
ATOM 693 C CA . ASN A 1 90 ? 10.578 0.657 -20.003 1.00 76.00 90 ASN A CA 1
ATOM 694 C C . ASN A 1 90 ? 11.091 1.669 -21.043 1.00 76.00 90 ASN A C 1
ATOM 696 O O . ASN A 1 90 ? 10.943 1.437 -22.238 1.00 76.00 90 ASN A O 1
ATOM 700 N N . SER A 1 91 ? 11.779 2.732 -20.612 1.00 71.31 91 SER A N 1
ATOM 701 C CA . SER A 1 91 ? 12.421 3.687 -21.528 1.00 71.31 91 SER A CA 1
ATOM 702 C C . SER A 1 91 ? 13.565 3.067 -22.342 1.00 71.31 91 SER A C 1
ATOM 704 O O . SER A 1 91 ? 13.700 3.354 -23.527 1.00 71.31 91 SER A O 1
ATOM 706 N N . ALA A 1 92 ? 14.368 2.177 -21.750 1.00 60.59 92 ALA A N 1
ATOM 707 C CA . ALA A 1 92 ? 15.462 1.503 -22.460 1.00 60.59 92 ALA A CA 1
ATOM 708 C C . ALA A 1 92 ? 14.976 0.485 -23.514 1.00 60.59 92 ALA A C 1
ATOM 710 O O . ALA A 1 92 ? 15.681 0.215 -24.489 1.00 60.59 92 ALA A O 1
ATOM 711 N N . ALA A 1 93 ? 13.781 -0.086 -23.335 1.00 57.28 93 ALA A N 1
ATOM 712 C CA . ALA A 1 93 ? 13.178 -1.000 -24.303 1.00 57.28 93 ALA A CA 1
ATOM 713 C C . ALA A 1 93 ? 12.683 -0.280 -25.574 1.00 57.28 93 ALA A C 1
ATOM 715 O O . ALA A 1 93 ? 12.691 -0.876 -26.653 1.00 57.28 93 ALA A O 1
ATOM 716 N N . GLU A 1 94 ? 12.300 0.997 -25.473 1.00 53.88 94 GLU A N 1
ATOM 717 C CA . GLU A 1 94 ? 11.828 1.803 -26.609 1.00 53.88 94 GLU A CA 1
ATOM 718 C C . GLU A 1 94 ? 12.979 2.245 -27.535 1.00 53.88 94 GLU A C 1
ATOM 720 O O . GLU A 1 94 ? 12.821 2.239 -28.758 1.00 53.88 94 GLU A O 1
ATOM 725 N N . ASP A 1 95 ? 14.173 2.507 -26.989 1.00 50.91 95 ASP A N 1
ATOM 726 C CA . ASP A 1 95 ? 15.360 2.891 -27.776 1.00 50.91 95 ASP A CA 1
ATOM 727 C C . ASP A 1 95 ? 15.921 1.742 -28.642 1.00 50.91 95 ASP A C 1
ATOM 729 O O . ASP A 1 95 ? 16.570 1.969 -29.669 1.00 50.91 95 ASP A O 1
ATOM 733 N N . HIS A 1 96 ? 15.636 0.485 -28.288 1.00 48.34 96 HIS A N 1
ATOM 734 C CA . HIS A 1 96 ? 16.185 -0.687 -28.978 1.00 48.34 96 HIS A CA 1
ATOM 735 C C . HIS A 1 96 ? 15.486 -1.055 -30.303 1.00 48.34 96 HIS A C 1
ATOM 737 O O . HIS A 1 96 ? 15.957 -1.954 -31.004 1.00 48.34 96 HIS A O 1
ATOM 743 N N . ILE A 1 97 ? 14.415 -0.356 -30.702 1.00 54.12 97 ILE A N 1
ATOM 744 C CA . ILE A 1 97 ? 13.694 -0.629 -31.963 1.00 54.12 97 ILE A CA 1
ATOM 745 C C . ILE A 1 97 ? 14.339 0.077 -33.180 1.00 54.12 97 ILE A C 1
ATOM 747 O O . ILE A 1 97 ? 14.078 -0.291 -34.325 1.00 54.12 97 ILE A O 1
ATOM 751 N N . ILE A 1 98 ? 15.252 1.037 -32.982 1.00 55.72 98 ILE A N 1
ATOM 752 C CA . ILE A 1 98 ? 15.723 1.912 -34.078 1.00 55.72 98 ILE A CA 1
ATOM 753 C C . ILE A 1 98 ? 16.833 1.281 -34.955 1.00 55.72 98 ILE A C 1
ATOM 755 O O . ILE A 1 98 ? 17.033 1.704 -36.093 1.00 55.72 98 ILE A O 1
ATOM 759 N N . PHE A 1 99 ? 17.515 0.215 -34.515 1.00 57.53 99 PHE A N 1
ATOM 760 C CA . PHE A 1 99 ? 18.711 -0.297 -35.218 1.00 57.53 99 PHE A CA 1
ATOM 761 C C . PHE A 1 99 ? 18.509 -1.511 -36.149 1.00 57.53 99 PHE A C 1
ATOM 763 O O . PHE A 1 99 ? 19.460 -1.919 -36.813 1.00 57.53 99 PHE A O 1
ATOM 770 N N . ALA A 1 100 ? 17.306 -2.082 -36.272 1.00 50.91 100 ALA A N 1
ATOM 771 C CA . ALA A 1 100 ? 17.109 -3.325 -37.038 1.00 50.91 100 ALA A CA 1
ATOM 772 C C . ALA A 1 100 ? 16.951 -3.159 -38.569 1.00 50.91 100 ALA A C 1
ATOM 774 O O . ALA A 1 100 ? 16.878 -4.166 -39.268 1.00 50.91 100 ALA A O 1
ATOM 775 N N . ASN A 1 101 ? 16.923 -1.932 -39.114 1.00 59.75 101 ASN A N 1
ATOM 776 C CA . ASN A 1 101 ? 16.588 -1.695 -40.532 1.00 59.75 101 ASN A CA 1
ATOM 777 C C . ASN A 1 101 ? 17.700 -1.102 -41.425 1.00 59.75 101 ASN A C 1
ATOM 779 O O . ASN A 1 101 ? 17.412 -0.677 -42.545 1.00 59.75 101 ASN A O 1
ATOM 783 N N . LEU A 1 102 ? 18.978 -1.144 -41.032 1.00 54.31 102 LEU A N 1
ATOM 784 C CA . LEU A 1 102 ? 20.082 -0.832 -41.959 1.00 54.31 102 LEU A CA 1
ATOM 785 C C . LEU A 1 102 ? 20.439 -2.040 -42.847 1.00 54.31 102 LEU A C 1
ATOM 787 O O . LEU A 1 102 ? 21.445 -2.717 -42.674 1.00 54.31 102 LEU A O 1
ATOM 791 N N . THR A 1 103 ? 19.555 -2.266 -43.823 1.00 47.56 103 THR A N 1
ATOM 792 C CA . THR A 1 103 ? 19.864 -2.590 -45.226 1.00 47.56 103 THR A CA 1
ATOM 793 C C . THR A 1 103 ? 20.881 -3.698 -45.509 1.00 47.56 103 THR A C 1
ATOM 795 O O . THR A 1 103 ? 22.072 -3.461 -45.717 1.00 47.56 103 THR A O 1
ATOM 798 N N . GLY A 1 104 ? 20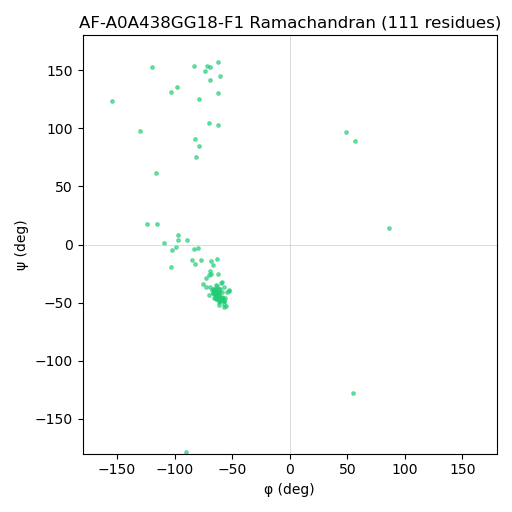.344 -4.894 -45.757 1.00 53.97 104 GLY A N 1
ATOM 799 C CA . GLY A 1 104 ? 20.846 -5.719 -46.847 1.00 53.97 104 GLY A CA 1
ATOM 800 C C . GLY A 1 104 ? 20.639 -4.984 -48.175 1.00 53.97 104 GLY A C 1
ATOM 801 O O . GLY A 1 104 ? 19.529 -4.932 -48.692 1.00 53.97 104 GLY A O 1
ATOM 802 N N . THR A 1 105 ? 21.705 -4.410 -48.727 1.00 43.97 105 THR A N 1
ATOM 803 C CA . THR A 1 105 ? 21.739 -3.908 -50.107 1.00 43.97 105 THR A CA 1
ATOM 804 C C . THR A 1 105 ? 22.971 -4.454 -50.823 1.00 43.97 105 THR A C 1
ATOM 806 O O . THR A 1 105 ? 24.072 -3.934 -50.700 1.00 43.97 105 THR A O 1
ATOM 809 N N . SER A 1 106 ? 22.725 -5.526 -51.578 1.00 43.59 106 SER A N 1
ATOM 810 C CA . SER A 1 106 ? 23.230 -5.772 -52.934 1.00 43.59 106 SER A CA 1
ATOM 811 C C . SER A 1 106 ? 24.745 -5.760 -53.184 1.00 43.59 106 SER A C 1
ATOM 813 O O . SER A 1 106 ? 25.289 -4.794 -53.713 1.00 43.59 106 SER A O 1
ATO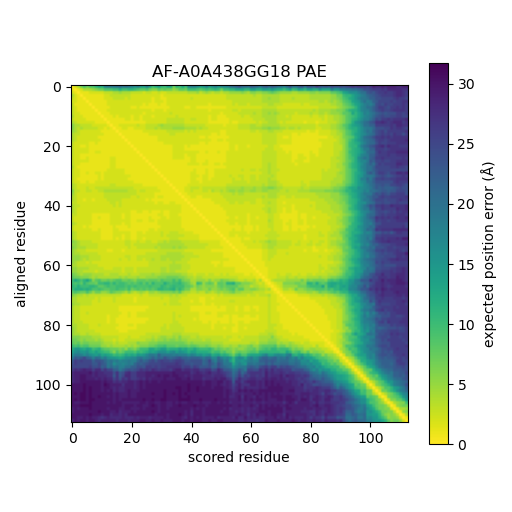M 815 N N . TYR A 1 107 ? 25.394 -6.920 -53.028 1.00 36.53 107 TYR A N 1
ATOM 816 C CA . TYR A 1 107 ? 26.553 -7.260 -53.863 1.00 36.53 107 TYR A CA 1
ATOM 817 C C . TYR A 1 107 ? 26.053 -7.750 -55.228 1.00 36.53 107 TYR A C 1
ATOM 819 O O . TYR A 1 107 ? 25.887 -8.945 -55.465 1.00 36.53 107 TYR A O 1
ATOM 827 N N . HIS A 1 108 ? 25.782 -6.812 -56.135 1.00 48.03 108 HIS A N 1
ATOM 828 C CA . HIS A 1 108 ? 25.643 -7.114 -57.556 1.00 48.03 108 HIS A CA 1
ATOM 829 C C . HIS A 1 108 ? 27.052 -7.171 -58.168 1.00 48.03 108 HIS A C 1
ATOM 831 O O . HIS A 1 108 ? 27.595 -6.149 -58.583 1.00 48.03 108 HIS A O 1
ATOM 837 N N . LEU A 1 109 ? 27.677 -8.356 -58.183 1.00 40.69 109 LEU A N 1
ATOM 838 C CA . LEU A 1 109 ? 28.872 -8.590 -58.998 1.00 40.69 109 LEU A CA 1
ATOM 839 C C . LEU A 1 109 ? 28.452 -8.609 -60.470 1.00 40.69 109 LEU A C 1
ATOM 841 O O . LEU A 1 109 ? 27.859 -9.574 -60.953 1.00 40.69 109 LEU A O 1
ATOM 845 N N . ASN A 1 110 ? 28.757 -7.520 -61.172 1.00 35.69 110 ASN A N 1
ATOM 846 C CA . ASN A 1 110 ? 28.596 -7.439 -62.611 1.00 35.69 110 ASN A CA 1
ATOM 847 C C . ASN A 1 110 ? 29.765 -8.159 -63.306 1.00 35.69 110 ASN A C 1
ATOM 849 O O . ASN A 1 110 ? 30.937 -7.881 -63.059 1.00 35.69 110 ASN A O 1
ATOM 853 N N . ASN A 1 111 ? 29.405 -9.098 -64.171 1.00 36.19 111 ASN A N 1
ATOM 854 C CA . ASN A 1 111 ? 30.263 -9.896 -65.037 1.00 36.19 111 ASN A CA 1
ATOM 855 C C . ASN A 1 111 ? 30.887 -9.034 -66.151 1.00 36.19 111 ASN A C 1
ATOM 857 O O . ASN A 1 111 ? 30.164 -8.263 -66.784 1.00 36.19 111 ASN A O 1
ATOM 861 N N . LYS A 1 112 ? 32.158 -9.261 -66.514 1.00 41.19 112 LYS A N 1
ATOM 862 C CA . LYS A 1 112 ? 32.522 -9.212 -67.938 1.00 41.19 112 LYS A CA 1
ATOM 863 C C . LYS A 1 112 ? 33.753 -10.053 -68.284 1.00 41.19 112 LYS A C 1
ATOM 865 O O . LYS A 1 112 ? 34.824 -9.888 -67.710 1.00 41.19 112 LYS A O 1
ATOM 870 N N . ARG A 1 113 ? 33.492 -10.947 -69.238 1.00 46.53 113 ARG A N 1
ATOM 871 C CA . ARG A 1 113 ? 34.411 -11.649 -70.137 1.00 46.53 113 ARG A CA 1
ATOM 872 C C . ARG A 1 113 ? 35.324 -10.702 -70.905 1.00 46.53 113 ARG A C 1
ATOM 874 O O . ARG A 1 113 ? 34.870 -9.563 -71.168 1.00 46.53 113 ARG A O 1
#

InterPro domains:
  IPR061502 Copia/RE1/RE2-like, N-terminal domain [PF14223] (8-90)

Secondary structure (DSSP, 8-state):
-HHHHHHHHH---TTS-HHHHHHHHHHHHHHHHHTT-PPPHHHHHHHHHHT--GGGHHHHHHHHTTTTTS-HHHHHHHHHHHHHHHHHHHHHHHHTTTTTTS-----------

Organism: Vitis vinifera (NCBI:txid29760)

Sequence (113 aa):
MMQLRLDFQTTKKGSLSMMDYILKLKTLVDNLAAIGEPVTNRDHILQLLGGLGADYNSMVASLTTREDEVSLHSVHTILLTHEQCLSLQNSAAEDHIIFANLTGTSYHLNNKR

pLDDT: mean 85.53, std 19.04, range [35.69, 98.56]

Radius of gyration: 24.05 Å; Cα contacts (8 Å, |Δi|>4): 64; chains: 1; bounding box: 52×22×88 Å

Solvent-accessible surface area (backbone atoms only — not comparable to full-atom values): 6932 Å² total; per-residue (Å²): 111,70,66,58,56,47,49,53,75,68,50,58,36,80,92,50,55,65,66,57,37,54,50,53,52,48,53,44,42,53,54,32,37,74,74,75,52,67,68,52,65,66,59,50,47,53,43,56,54,72,18,56,59,78,96,40,49,70,58,42,56,58,46,64,76,40,52,94,78,56,52,64,68,56,53,52,52,53,52,49,53,48,53,54,52,50,53,54,52,57,56,57,59,64,65,67,68,76,74,83,74,84,66,95,75,78,90,77,82,79,85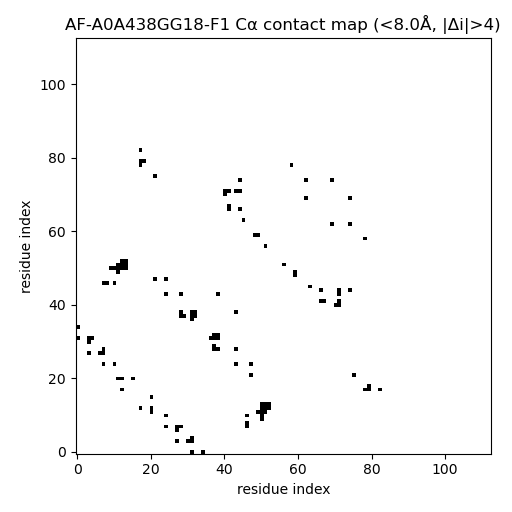,82,133

Nearest PDB structures (foldseek):
  7nlg-assembly2_C-2  TM=8.458E-01  e=3.813E-02  Saccharomyces cerevisiae
  7nli-assembly1_B  TM=8.480E-01  e=5.892E-02  Saccharomyces cerevisiae

Mean predicted aligned error: 9.84 Å